Protein AF-A0A3E0GWJ5-F1 (afdb_monomer)

Sequence (146 aa):
MTAFVRPTEELFTRLKAEAGEVLPQTRQRPRVEFWPDWDHIASPAASTEAVVAALTLSAVDVPERAWALVVRTHCPRAHKALAALGLPIESVLYGQAPADVVATIATLVNAELGGFEVLTALDVPAMTAEVIAILGGVPRFDDRRS

pLDDT: mean 76.71, std 15.69, range [35.31, 97.19]

Nearest PDB structures (foldseek):
  6rrd-assembly1_R  TM=2.792E-01  e=9.662E+00  Saccharomyces cerevisiae

Foldseek 3Di:
DQAFDADDPVLCVVCVVLQADFDDQDPPPGDRQGDGPLVSLLDLNGDLSSVLCNLAVHSDHDPPVSVQSNCVNQQVVLNVLCVVVVHGVVCLVVVVDDLVNNVVSQVSSCVSSVRHNRRDRDPVVVVQVVVCVVVVHRDDDDPPPD

Mean predicted aligned error: 10.32 Å

Secondary structure (DSSP, 8-state):
-PPPBPPPHHHHHHHHHHHEEEPPPPSSS----EEE-HHHHTSTTS-HHHHHHHHHS-SSPPPHHHHHHHHHHH-HHHHHHHHHHT--HHHHHTT-S-HHHHHHHHHHHHHHTTTB--S----HHHHHHHHHHHHTS---------

Radius of gyration: 17.76 Å; Cα contacts (8 Å, |Δi|>4): 170; chains: 1; bounding box: 53×34×48 Å

Organism: NCBI:txid1045776

Structure (mmCIF, N/CA/C/O backbone):
data_AF-A0A3E0GWJ5-F1
#
_entry.id   AF-A0A3E0GWJ5-F1
#
loop_
_atom_site.group_PDB
_atom_site.id
_atom_site.type_symbol
_atom_site.label_atom_id
_atom_site.label_alt_id
_atom_site.label_comp_id
_atom_site.label_asym_id
_atom_site.label_entity_id
_atom_site.label_seq_id
_atom_site.pdbx_PDB_ins_code
_atom_site.Cartn_x
_atom_site.Cartn_y
_atom_site.Cartn_z
_atom_site.occupancy
_atom_site.B_iso_or_equiv
_atom_site.auth_seq_id
_atom_site.auth_comp_id
_atom_site.auth_asym_id
_atom_site.auth_atom_id
_atom_site.pdbx_PDB_model_num
ATOM 1 N N . MET A 1 1 ? -1.318 19.715 6.861 1.00 36.25 1 MET A N 1
ATOM 2 C CA . MET A 1 1 ? -2.135 19.289 5.711 1.00 36.25 1 MET A CA 1
ATOM 3 C C . MET A 1 1 ? -1.180 18.639 4.729 1.00 36.25 1 MET A C 1
ATOM 5 O O . MET A 1 1 ? -0.323 19.341 4.208 1.00 36.25 1 MET A O 1
ATOM 9 N N . THR A 1 2 ? -1.231 17.317 4.586 1.00 44.91 2 THR A N 1
ATOM 10 C CA . THR A 1 2 ? -0.387 16.585 3.630 1.00 44.91 2 THR A CA 1
ATOM 11 C C . THR A 1 2 ? -1.249 16.309 2.407 1.00 44.91 2 THR A C 1
ATOM 13 O O . THR A 1 2 ? -2.306 15.702 2.549 1.00 44.91 2 THR A O 1
ATOM 16 N N . ALA A 1 3 ? -0.858 16.827 1.244 1.00 60.09 3 ALA A N 1
ATOM 17 C CA . ALA A 1 3 ? -1.515 16.522 -0.021 1.00 60.09 3 ALA A CA 1
ATOM 18 C C . AL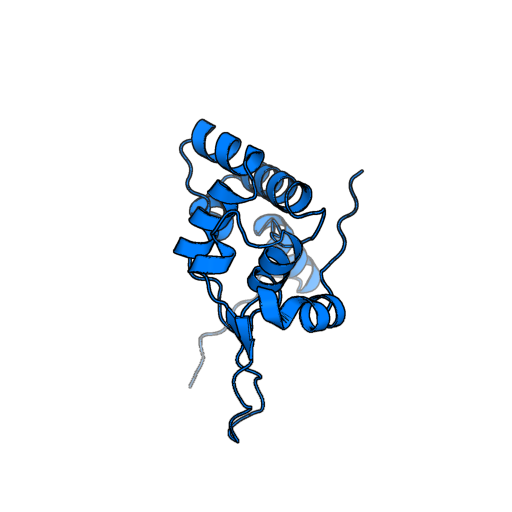A A 1 3 ? -0.767 15.357 -0.673 1.00 60.09 3 ALA A C 1
ATOM 20 O O . ALA A 1 3 ? 0.454 15.419 -0.807 1.00 60.09 3 ALA A O 1
ATOM 21 N N . PHE A 1 4 ? -1.496 14.307 -1.034 1.00 73.38 4 PHE A N 1
ATOM 22 C CA . PHE A 1 4 ? -0.955 13.153 -1.742 1.00 73.38 4 PHE A CA 1
ATOM 23 C C . PHE A 1 4 ? -1.234 13.293 -3.239 1.00 73.38 4 PHE A C 1
ATOM 25 O O . PHE A 1 4 ? -2.252 13.866 -3.632 1.00 73.38 4 PHE A O 1
ATOM 32 N N . VAL A 1 5 ? -0.328 12.791 -4.073 1.00 75.81 5 VAL A N 1
ATOM 33 C CA . VAL A 1 5 ? -0.480 12.806 -5.535 1.00 75.81 5 VAL A CA 1
ATOM 34 C C . VAL A 1 5 ? -0.732 11.379 -6.001 1.00 75.81 5 VAL A C 1
ATOM 36 O O . VAL A 1 5 ? -0.060 10.456 -5.554 1.00 75.81 5 VAL A O 1
ATOM 39 N N . ARG A 1 6 ? -1.706 11.159 -6.889 1.00 76.62 6 ARG A N 1
ATOM 40 C CA . ARG A 1 6 ? -1.916 9.826 -7.471 1.00 76.62 6 ARG A CA 1
ATOM 41 C C . ARG A 1 6 ? -0.818 9.495 -8.489 1.00 76.62 6 ARG A C 1
ATOM 43 O O . ARG A 1 6 ? -0.443 10.380 -9.261 1.00 76.62 6 ARG A O 1
ATOM 50 N N . PRO A 1 7 ? -0.326 8.245 -8.533 1.00 76.44 7 PRO A N 1
ATOM 51 C CA . PRO A 1 7 ? 0.590 7.799 -9.583 1.00 76.44 7 PRO A CA 1
ATOM 52 C C . PRO A 1 7 ? -0.023 7.958 -10.984 1.00 76.44 7 PRO A C 1
ATOM 54 O O . PRO A 1 7 ? -1.220 7.739 -11.167 1.00 76.44 7 PRO A O 1
ATOM 57 N N . THR A 1 8 ? 0.791 8.327 -11.980 1.00 77.69 8 THR A N 1
ATOM 58 C CA . THR A 1 8 ? 0.366 8.447 -13.388 1.00 77.69 8 THR A CA 1
ATOM 59 C C . THR A 1 8 ? 0.856 7.264 -14.229 1.00 77.69 8 THR A C 1
ATOM 61 O O . THR A 1 8 ? 1.890 6.665 -13.933 1.00 77.69 8 THR A O 1
ATOM 64 N N . GLU A 1 9 ? 0.168 6.960 -15.334 1.00 72.62 9 GLU A N 1
ATOM 65 C CA . GLU A 1 9 ? 0.620 5.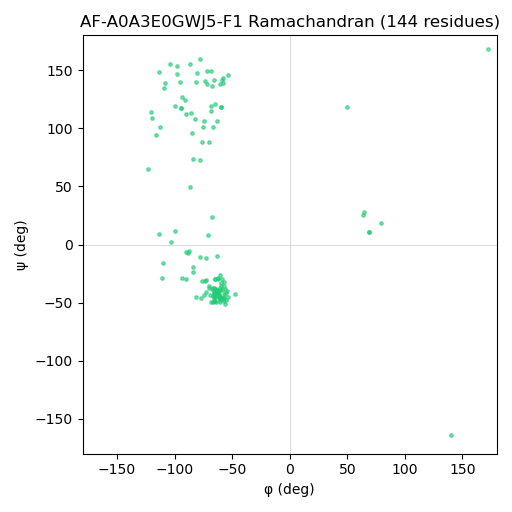943 -16.306 1.00 72.62 9 GLU A CA 1
ATOM 66 C C . GLU A 1 9 ? 2.008 6.263 -16.903 1.00 72.62 9 GLU A C 1
ATOM 68 O O . GLU A 1 9 ? 2.787 5.365 -17.236 1.00 72.62 9 GLU A O 1
ATOM 73 N N . GLU A 1 10 ? 2.355 7.549 -17.011 1.00 77.00 10 GLU A N 1
ATOM 74 C CA . GLU A 1 10 ? 3.673 7.994 -17.474 1.00 77.00 10 GLU A CA 1
ATOM 75 C C . GLU A 1 10 ? 4.783 7.609 -16.487 1.00 77.00 10 GLU A C 1
ATOM 77 O O . GLU A 1 10 ? 5.823 7.096 -16.907 1.00 77.00 10 GLU A O 1
ATOM 82 N N . LEU A 1 11 ? 4.557 7.802 -15.180 1.00 72.12 11 LEU A N 1
ATOM 83 C CA . LEU A 1 11 ? 5.503 7.404 -14.132 1.00 72.12 11 LEU A CA 1
ATOM 84 C C . LEU A 1 11 ? 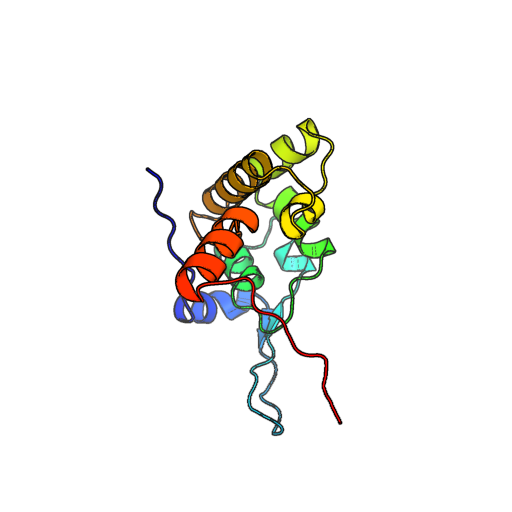5.809 5.906 -14.229 1.00 72.12 11 LEU A C 1
ATOM 86 O O . LEU A 1 11 ? 6.970 5.502 -14.240 1.00 72.12 11 LEU A O 1
ATOM 90 N N . PHE A 1 12 ? 4.768 5.097 -14.399 1.00 70.88 12 PHE A N 1
ATOM 91 C CA . PHE A 1 12 ? 4.902 3.660 -14.598 1.00 70.88 12 PHE A CA 1
ATOM 92 C C . PHE A 1 12 ? 5.691 3.308 -15.861 1.00 70.88 12 PHE A C 1
ATOM 94 O O . PHE A 1 12 ? 6.602 2.485 -15.814 1.00 70.88 12 PHE A O 1
ATOM 101 N N . THR A 1 13 ? 5.396 3.955 -16.991 1.00 72.94 13 THR A N 1
ATOM 102 C CA . THR A 1 13 ? 6.086 3.687 -18.265 1.00 72.94 13 THR A CA 1
ATOM 103 C C . THR A 1 13 ? 7.599 3.880 -18.141 1.00 72.94 13 THR A C 1
ATOM 105 O O . THR A 1 13 ? 8.370 3.119 -18.726 1.00 72.94 13 THR A O 1
ATOM 108 N N . ARG A 1 14 ? 8.031 4.860 -17.339 1.00 79.00 14 ARG A N 1
ATOM 109 C CA . ARG A 1 14 ? 9.451 5.133 -17.076 1.00 79.00 14 ARG A CA 1
ATOM 110 C C . ARG A 1 14 ? 10.105 4.082 -16.178 1.00 79.00 14 ARG A C 1
ATOM 112 O O . ARG A 1 14 ? 11.292 3.825 -16.340 1.00 79.00 14 ARG A O 1
ATOM 119 N N . LEU A 1 15 ? 9.340 3.472 -15.275 1.00 75.00 15 LEU A N 1
ATOM 120 C CA . LEU A 1 15 ? 9.824 2.543 -14.246 1.00 75.00 15 LEU A CA 1
ATOM 121 C C . LEU A 1 15 ? 9.545 1.076 -14.563 1.00 75.00 15 LEU A C 1
ATOM 123 O O . LEU A 1 15 ? 9.887 0.196 -13.780 1.00 75.00 15 LEU A O 1
ATOM 127 N N . LYS A 1 16 ? 8.949 0.793 -15.722 1.00 71.31 16 LYS A N 1
ATOM 128 C CA . LYS A 1 16 ? 8.566 -0.554 -16.145 1.00 71.31 16 LYS A CA 1
ATOM 129 C C . LYS A 1 16 ? 9.691 -1.578 -15.960 1.00 71.31 16 LYS A C 1
ATOM 131 O O . LYS A 1 16 ? 9.421 -2.661 -15.470 1.00 71.31 16 LYS A O 1
ATOM 136 N N . ALA A 1 17 ? 10.933 -1.235 -16.307 1.00 70.12 17 ALA A N 1
ATOM 137 C CA . ALA A 1 17 ? 12.072 -2.151 -16.184 1.00 70.12 17 ALA A CA 1
ATOM 138 C C . ALA A 1 17 ? 12.362 -2.588 -14.735 1.00 70.12 17 ALA A C 1
ATOM 140 O O . ALA A 1 17 ? 12.872 -3.682 -14.526 1.00 70.12 17 ALA A O 1
ATOM 141 N N . GLU A 1 18 ? 12.029 -1.746 -13.758 1.00 70.69 18 GLU A N 1
ATOM 142 C CA . GLU A 1 18 ? 12.157 -2.035 -12.325 1.00 70.69 18 GLU A CA 1
ATOM 143 C C . GLU A 1 18 ? 10.884 -2.686 -11.770 1.00 70.69 18 GLU A C 1
ATOM 145 O O . GLU A 1 18 ? 10.940 -3.475 -10.835 1.00 70.69 18 GLU A O 1
ATOM 150 N N . ALA A 1 19 ? 9.723 -2.372 -12.352 1.00 63.66 19 ALA A N 1
ATOM 151 C CA . ALA A 1 19 ? 8.432 -2.839 -11.866 1.00 63.66 19 ALA A CA 1
ATOM 152 C C . ALA A 1 19 ? 8.045 -4.249 -12.366 1.00 63.66 19 ALA A C 1
ATOM 154 O O . ALA A 1 19 ? 7.243 -4.918 -11.716 1.00 63.66 19 ALA A O 1
ATOM 155 N N . GLY A 1 20 ? 8.591 -4.712 -13.499 1.00 67.50 20 GLY A N 1
ATOM 156 C CA . GLY A 1 20 ? 8.365 -6.061 -14.039 1.00 67.50 20 GLY A CA 1
ATOM 157 C C . GLY A 1 20 ? 8.197 -6.120 -15.563 1.00 67.50 20 GLY A C 1
ATOM 158 O O . GLY A 1 20 ? 8.518 -5.187 -16.300 1.00 67.50 20 GLY A O 1
ATOM 159 N N . GLU A 1 21 ? 7.671 -7.237 -16.068 1.00 64.06 21 GLU A N 1
ATOM 160 C CA . GLU A 1 21 ? 7.451 -7.434 -17.505 1.00 64.06 21 GLU A CA 1
ATOM 161 C C . GLU A 1 21 ? 6.007 -7.081 -17.907 1.00 64.06 21 GLU A C 1
ATOM 163 O O . GLU A 1 21 ? 5.038 -7.385 -17.209 1.00 64.06 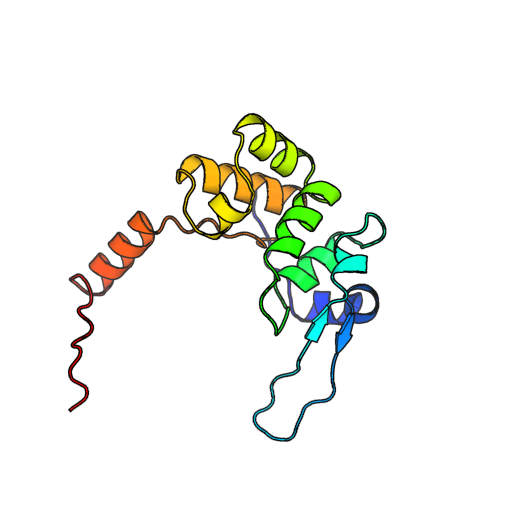21 GLU A O 1
ATOM 168 N N . VAL A 1 22 ? 5.846 -6.427 -19.062 1.00 58.66 22 VAL A N 1
ATOM 169 C CA . VAL A 1 22 ? 4.523 -6.223 -19.675 1.00 58.66 22 VAL A CA 1
ATOM 170 C C . VAL A 1 22 ? 4.302 -7.340 -20.676 1.00 58.66 22 VAL A C 1
ATOM 172 O O . VAL A 1 22 ? 5.032 -7.416 -21.666 1.00 58.66 22 VAL A O 1
ATOM 175 N N . LEU A 1 23 ? 3.285 -8.167 -20.441 1.00 52.19 23 LEU A N 1
ATOM 176 C CA . LEU A 1 23 ? 2.961 -9.261 -21.342 1.00 52.19 23 LEU A CA 1
ATOM 177 C C . LEU A 1 23 ? 2.345 -8.740 -22.653 1.00 52.19 23 LEU A C 1
ATOM 179 O O . LEU A 1 23 ? 1.668 -7.703 -22.671 1.00 52.19 23 LEU A O 1
ATOM 183 N N . PRO A 1 24 ? 2.567 -9.442 -23.778 1.00 47.94 24 PRO A N 1
ATOM 184 C CA . PRO A 1 24 ? 1.973 -9.077 -25.056 1.00 47.94 24 PRO A CA 1
ATOM 185 C C . PRO A 1 24 ? 0.440 -9.115 -2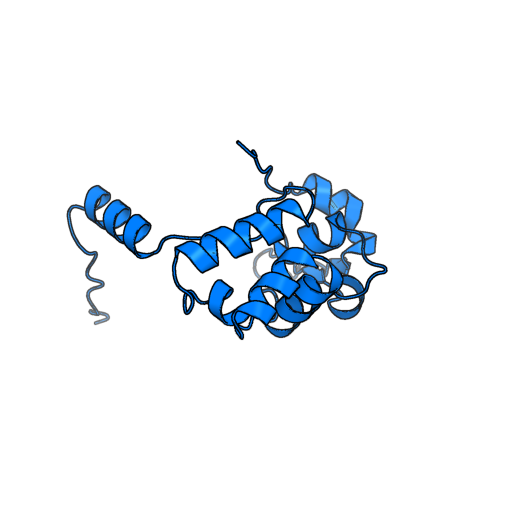4.993 1.00 47.94 24 PRO A C 1
ATOM 187 O O . PRO A 1 24 ? -0.156 -10.041 -24.448 1.00 47.94 24 PRO A O 1
ATOM 190 N N . GLN A 1 25 ? -0.205 -8.116 -25.604 1.00 48.66 25 GLN A N 1
ATOM 191 C CA . GLN A 1 25 ? -1.665 -8.036 -25.697 1.00 48.66 25 GLN A CA 1
ATOM 192 C C . GLN A 1 25 ? -2.222 -9.264 -26.436 1.00 48.66 25 GLN A C 1
ATOM 194 O O . GLN A 1 25 ? -1.929 -9.480 -27.616 1.00 48.66 25 GLN A O 1
ATOM 199 N N . THR A 1 26 ? -3.049 -10.070 -25.771 1.00 47.62 26 THR A N 1
ATOM 200 C CA . THR A 1 26 ? -3.748 -11.188 -26.416 1.00 47.62 26 THR A CA 1
ATOM 201 C C . THR A 1 26 ? -4.986 -10.680 -27.171 1.00 47.62 26 THR A C 1
ATOM 203 O O . THR A 1 26 ? -5.620 -9.691 -26.807 1.00 47.62 26 THR A O 1
ATOM 206 N N . ARG A 1 27 ? -5.344 -11.337 -28.287 1.00 46.34 27 ARG A N 1
ATOM 207 C CA . ARG A 1 27 ? -6.425 -10.908 -29.209 1.00 46.34 27 ARG A CA 1
ATOM 208 C C . ARG A 1 27 ? -7.858 -11.065 -28.655 1.00 46.34 27 ARG A C 1
ATOM 210 O O . ARG A 1 27 ? -8.815 -10.870 -29.401 1.00 46.34 27 ARG A O 1
ATOM 217 N N . GLN A 1 28 ? -8.041 -11.394 -27.376 1.00 44.97 28 GLN A N 1
ATOM 218 C CA . GLN A 1 28 ? -9.348 -11.460 -26.714 1.00 44.97 28 GLN A CA 1
ATOM 219 C C . GLN A 1 28 ? -9.444 -10.359 -25.657 1.00 44.97 28 GLN A C 1
ATOM 221 O O . GLN A 1 28 ? -8.915 -10.526 -24.573 1.00 44.97 28 GLN A O 1
ATOM 226 N N . ARG A 1 29 ? -10.143 -9.260 -25.991 1.00 35.31 29 ARG A N 1
ATOM 227 C CA . ARG A 1 29 ? -10.239 -7.991 -25.230 1.00 35.31 29 ARG A CA 1
ATOM 228 C C . ARG A 1 29 ? -8.866 -7.428 -24.799 1.00 35.31 29 ARG A C 1
ATOM 230 O O . ARG A 1 29 ? -8.181 -8.032 -23.990 1.00 35.31 29 ARG A O 1
ATOM 237 N N . PRO A 1 30 ? -8.477 -6.224 -25.251 1.00 36.75 30 PRO A N 1
ATOM 238 C CA . PRO A 1 30 ? -7.179 -5.659 -24.910 1.00 36.75 30 PRO A CA 1
ATOM 239 C C . PRO A 1 30 ? -7.128 -5.356 -23.408 1.00 36.75 30 PRO A C 1
ATOM 241 O O . PRO A 1 30 ? -7.678 -4.361 -22.941 1.00 36.75 30 PRO A O 1
ATOM 244 N N . ARG A 1 31 ? -6.483 -6.230 -22.643 1.00 42.81 31 ARG A N 1
ATOM 245 C CA . ARG A 1 31 ? -5.954 -5.917 -21.322 1.00 42.81 31 ARG A CA 1
ATOM 246 C C . ARG A 1 31 ? -4.462 -6.165 -21.418 1.00 42.81 31 ARG A C 1
ATOM 248 O O . ARG A 1 31 ? -4.025 -7.270 -21.711 1.00 42.81 31 ARG A O 1
ATOM 255 N N . VAL A 1 32 ? -3.689 -5.097 -21.293 1.00 42.44 32 VAL A N 1
ATOM 256 C CA . VAL A 1 32 ? -2.252 -5.202 -21.071 1.00 42.44 32 VAL A CA 1
ATOM 257 C C . VAL A 1 32 ? -2.104 -5.891 -19.716 1.00 42.44 32 VAL A C 1
ATOM 259 O O . VAL A 1 32 ? -2.442 -5.297 -18.699 1.00 42.44 32 VAL A O 1
ATOM 262 N N . GLU A 1 33 ? -1.707 -7.161 -19.700 1.00 52.00 33 GLU A N 1
ATOM 263 C CA . GLU A 1 33 ? -1.468 -7.894 -18.459 1.00 52.00 33 GLU A CA 1
ATOM 264 C C . GLU A 1 33 ? -0.065 -7.537 -17.955 1.00 52.00 33 GLU A C 1
ATOM 266 O O . GLU A 1 33 ? 0.949 -7.903 -18.551 1.00 52.00 33 GLU A O 1
ATOM 271 N N . PHE A 1 34 ? -0.004 -6.755 -16.882 1.00 59.16 34 PHE A N 1
ATOM 272 C CA . PHE A 1 34 ? 1.227 -6.456 -16.160 1.00 59.16 34 PHE A CA 1
ATOM 273 C C . PHE A 1 34 ? 1.414 -7.478 -15.042 1.00 59.16 34 PHE A C 1
ATOM 275 O O . PHE A 1 34 ? 0.520 -7.645 -14.213 1.00 59.16 34 PHE A O 1
ATOM 282 N N . TRP A 1 35 ? 2.565 -8.152 -15.038 1.00 65.88 35 TRP A N 1
ATOM 283 C CA . TRP A 1 35 ? 2.929 -9.146 -14.032 1.00 65.88 35 TRP A CA 1
ATOM 284 C C . TRP A 1 35 ? 4.154 -8.631 -13.268 1.00 65.88 35 TRP A C 1
ATOM 286 O O . TRP A 1 35 ? 5.281 -8.796 -13.741 1.00 65.88 35 TRP A O 1
ATOM 296 N N . PRO A 1 36 ? 3.952 -7.955 -12.124 1.00 74.69 36 PRO A N 1
ATOM 297 C CA . PRO A 1 36 ? 5.063 -7.476 -11.315 1.00 74.69 36 PRO A CA 1
ATOM 298 C C . PRO A 1 36 ? 5.854 -8.647 -10.732 1.00 74.69 36 PRO A C 1
ATOM 300 O O . PRO A 1 36 ? 5.283 -9.648 -10.287 1.00 74.69 36 PRO A O 1
ATOM 303 N N . ASP A 1 37 ? 7.176 -8.493 -10.684 1.00 84.31 37 ASP A N 1
ATOM 304 C CA . ASP A 1 37 ? 8.044 -9.382 -9.914 1.00 84.31 37 ASP A CA 1
ATOM 305 C C . ASP A 1 37 ? 7.913 -9.021 -8.429 1.00 84.31 37 ASP A C 1
ATOM 307 O O . ASP A 1 37 ? 8.637 -8.179 -7.896 1.00 84.31 37 ASP A O 1
ATOM 311 N N . TRP A 1 38 ? 6.935 -9.632 -7.759 1.00 83.75 38 TRP A N 1
ATOM 312 C CA . TRP A 1 38 ? 6.645 -9.342 -6.356 1.00 83.75 38 TRP A CA 1
ATOM 313 C C . TRP A 1 38 ? 7.816 -9.627 -5.414 1.00 83.75 38 TRP A C 1
ATOM 315 O O . TRP A 1 38 ? 7.897 -8.976 -4.374 1.00 83.75 38 TRP A O 1
ATOM 325 N N . ASP A 1 39 ? 8.717 -10.548 -5.761 1.00 86.44 39 ASP A N 1
ATOM 326 C CA . ASP A 1 39 ? 9.892 -10.844 -4.939 1.00 86.44 39 ASP A CA 1
ATOM 327 C C . ASP A 1 39 ? 10.910 -9.701 -5.036 1.00 86.44 39 ASP A C 1
ATOM 329 O O . ASP A 1 39 ? 11.446 -9.261 -4.014 1.00 86.44 39 ASP A O 1
ATOM 333 N N . HIS A 1 40 ? 11.114 -9.149 -6.238 1.00 87.75 40 HIS A N 1
ATOM 334 C CA . HIS A 1 40 ? 11.902 -7.931 -6.413 1.00 87.75 40 HIS A CA 1
ATOM 335 C C . HIS A 1 40 ? 11.247 -6.725 -5.724 1.00 87.75 40 HIS A C 1
ATOM 337 O O . HIS A 1 40 ? 11.908 -6.055 -4.928 1.00 87.75 40 HIS A O 1
ATOM 343 N N . ILE A 1 41 ? 9.950 -6.486 -5.956 1.00 89.88 41 ILE A N 1
ATOM 344 C CA . ILE A 1 41 ? 9.185 -5.365 -5.376 1.00 89.88 41 ILE A CA 1
ATOM 345 C C . ILE A 1 41 ? 9.199 -5.398 -3.840 1.00 89.88 41 ILE A C 1
ATOM 347 O O . ILE A 1 41 ? 9.329 -4.364 -3.188 1.00 89.88 41 ILE A O 1
ATOM 351 N N . ALA A 1 42 ? 9.109 -6.583 -3.238 1.00 88.69 42 ALA A N 1
ATOM 352 C CA . ALA A 1 42 ? 9.183 -6.772 -1.791 1.00 88.69 42 ALA A CA 1
ATOM 353 C C . ALA A 1 42 ? 10.594 -6.583 -1.203 1.00 88.69 42 ALA A C 1
ATOM 355 O O . ALA A 1 42 ? 10.744 -6.545 0.024 1.00 88.69 42 ALA A O 1
ATOM 356 N N . SER A 1 43 ? 11.628 -6.511 -2.043 1.00 89.81 43 SER A N 1
ATOM 357 C CA . SER A 1 43 ? 13.018 -6.417 -1.608 1.00 89.81 43 SER A CA 1
ATOM 358 C C . SER A 1 43 ? 13.448 -4.965 -1.350 1.00 89.81 43 SER A C 1
ATOM 360 O O . SER A 1 43 ? 12.919 -4.044 -1.972 1.00 89.81 43 SER A O 1
ATOM 362 N N . PRO A 1 44 ? 14.470 -4.732 -0.504 1.00 89.31 44 PRO A N 1
ATOM 363 C CA . PRO A 1 44 ? 15.047 -3.398 -0.313 1.00 89.31 44 PRO A CA 1
ATOM 364 C C . PRO A 1 44 ? 15.711 -2.804 -1.567 1.00 89.31 44 PRO A C 1
ATOM 366 O O . PRO A 1 44 ? 16.133 -1.653 -1.534 1.00 89.31 44 PRO A O 1
ATOM 369 N N . ALA A 1 45 ? 15.886 -3.596 -2.633 1.00 88.88 45 ALA A N 1
ATOM 370 C CA . ALA A 1 45 ? 16.514 -3.152 -3.874 1.00 88.88 45 ALA A CA 1
ATOM 371 C C . ALA A 1 45 ? 15.531 -2.449 -4.824 1.00 88.88 45 ALA A C 1
ATOM 373 O O . ALA A 1 45 ? 15.982 -1.740 -5.721 1.00 88.88 45 ALA A O 1
ATOM 374 N N . ALA A 1 46 ? 14.221 -2.646 -4.646 1.00 89.25 46 ALA A N 1
ATOM 375 C CA . ALA A 1 46 ? 13.213 -1.955 -5.439 1.00 89.25 46 ALA A CA 1
ATOM 376 C C . ALA A 1 46 ? 13.136 -0.476 -5.043 1.00 89.25 46 ALA A C 1
ATOM 378 O O . ALA A 1 46 ? 13.156 -0.136 -3.857 1.00 89.25 46 ALA A O 1
ATOM 379 N N . SER A 1 47 ? 13.017 0.402 -6.038 1.00 88.88 47 SER A N 1
ATOM 380 C CA . SER A 1 47 ? 12.749 1.820 -5.806 1.00 88.88 47 SER A CA 1
ATOM 381 C C . SER A 1 47 ? 11.334 2.020 -5.253 1.00 88.88 47 SER A C 1
ATOM 383 O O . SER A 1 47 ? 10.408 1.268 -5.572 1.00 88.88 47 SER A O 1
ATOM 385 N N . THR A 1 48 ? 11.143 3.061 -4.438 1.00 88.31 48 THR A N 1
ATOM 386 C CA . THR A 1 48 ? 9.824 3.424 -3.894 1.00 88.31 48 THR A CA 1
ATOM 387 C C . THR A 1 48 ? 8.803 3.615 -5.012 1.00 88.31 48 THR A C 1
ATOM 389 O O . THR A 1 48 ? 7.657 3.185 -4.905 1.00 88.31 48 THR A O 1
ATOM 392 N N . GLU A 1 49 ? 9.217 4.233 -6.111 1.00 85.44 49 GLU A N 1
ATOM 393 C CA . GLU A 1 49 ? 8.358 4.497 -7.248 1.00 85.44 49 GLU A CA 1
ATOM 394 C C . GLU A 1 49 ? 7.983 3.213 -8.005 1.00 85.44 49 GLU A C 1
ATOM 396 O O . GLU A 1 49 ? 6.835 3.095 -8.435 1.00 85.44 49 GLU A O 1
ATOM 401 N N . ALA A 1 50 ? 8.880 2.222 -8.117 1.00 85.19 50 ALA A N 1
ATOM 402 C CA . ALA A 1 50 ? 8.546 0.909 -8.677 1.00 85.19 50 ALA A CA 1
ATOM 403 C C . ALA A 1 50 ? 7.541 0.148 -7.795 1.00 85.19 50 ALA A C 1
ATOM 405 O O . ALA A 1 50 ? 6.594 -0.451 -8.308 1.00 85.19 50 ALA A O 1
ATOM 406 N N . VAL A 1 51 ? 7.689 0.227 -6.468 1.00 89.31 51 VAL A N 1
ATOM 407 C CA . VAL A 1 51 ? 6.735 -0.351 -5.504 1.00 89.31 51 VAL A CA 1
ATOM 408 C C . VAL A 1 51 ? 5.351 0.277 -5.670 1.00 89.31 51 VAL A C 1
ATOM 410 O O . VAL A 1 51 ? 4.354 -0.427 -5.815 1.00 89.31 51 VAL A O 1
ATOM 413 N N . VAL A 1 52 ? 5.284 1.608 -5.706 1.00 87.38 52 VAL A N 1
ATOM 414 C CA . VAL A 1 52 ? 4.043 2.369 -5.907 1.00 87.38 52 VAL A CA 1
ATOM 415 C C . VAL A 1 52 ? 3.380 2.009 -7.235 1.00 87.38 52 VAL A C 1
ATOM 417 O O . VAL A 1 52 ? 2.172 1.760 -7.282 1.00 87.38 52 VAL A O 1
ATOM 420 N N . ALA A 1 53 ? 4.172 1.950 -8.305 1.00 83.12 53 ALA A N 1
ATOM 421 C CA . ALA A 1 53 ? 3.736 1.564 -9.638 1.00 83.12 53 ALA A CA 1
ATOM 422 C C . ALA A 1 53 ? 3.117 0.155 -9.642 1.00 83.12 53 ALA A C 1
ATOM 424 O O . ALA A 1 53 ? 2.016 -0.026 -10.163 1.00 83.12 53 ALA A O 1
ATOM 425 N N . ALA A 1 54 ? 3.767 -0.818 -8.997 1.00 85.31 54 ALA A N 1
ATOM 426 C CA . ALA A 1 54 ? 3.259 -2.182 -8.885 1.00 85.31 54 ALA A CA 1
ATOM 427 C C . ALA A 1 54 ? 1.968 -2.282 -8.052 1.00 85.31 54 ALA A C 1
ATOM 429 O O . ALA A 1 54 ? 1.075 -3.046 -8.404 1.00 85.31 54 ALA A O 1
ATOM 430 N N . LEU A 1 55 ? 1.833 -1.502 -6.975 1.00 85.00 55 LEU A N 1
ATOM 431 C CA . LEU A 1 55 ? 0.646 -1.543 -6.111 1.00 85.00 55 LEU A CA 1
ATOM 432 C C . LEU A 1 55 ? -0.602 -0.899 -6.732 1.00 85.00 55 LEU A C 1
ATOM 434 O O . LEU A 1 55 ? -1.714 -1.312 -6.419 1.00 85.00 55 LEU A O 1
ATOM 438 N N . THR A 1 56 ? -0.434 0.125 -7.571 1.00 79.31 56 THR A N 1
ATOM 439 C CA . THR A 1 56 ? -1.554 0.975 -8.028 1.00 79.31 56 THR A CA 1
ATOM 440 C C . THR A 1 56 ? -1.918 0.820 -9.494 1.00 79.31 56 THR A C 1
ATOM 442 O O . THR A 1 56 ? -3.070 1.044 -9.858 1.00 79.31 56 THR A O 1
ATOM 445 N N . LEU A 1 57 ? -0.954 0.458 -10.340 1.00 74.88 57 LEU A N 1
ATOM 446 C CA . LEU A 1 57 ? -1.126 0.399 -11.794 1.00 74.88 57 LEU A CA 1
ATOM 447 C C . LEU A 1 57 ? -1.033 -1.034 -12.324 1.00 74.88 57 LEU A C 1
ATOM 449 O O . LEU A 1 57 ? -1.009 -1.254 -13.535 1.00 74.88 57 LEU A O 1
ATOM 453 N N . SER A 1 58 ? -1.000 -2.018 -11.422 1.00 71.38 58 SER A N 1
ATOM 454 C CA . SER A 1 58 ? -1.023 -3.418 -11.808 1.00 71.38 58 SER A CA 1
ATOM 455 C C . SER A 1 58 ? -2.362 -3.814 -12.424 1.00 71.38 58 SER A C 1
ATOM 457 O O . SER A 1 58 ? -3.431 -3.475 -11.924 1.00 71.38 58 SER A O 1
ATOM 459 N N . ALA A 1 59 ? -2.295 -4.571 -13.521 1.00 64.00 59 ALA A N 1
ATOM 460 C CA . ALA A 1 59 ? -3.470 -5.150 -14.169 1.00 64.00 59 ALA A CA 1
ATOM 461 C C . ALA A 1 59 ? -3.994 -6.402 -13.443 1.00 64.00 59 ALA A C 1
ATOM 463 O O . ALA A 1 59 ? -5.071 -6.900 -13.779 1.00 64.00 59 ALA A O 1
ATOM 464 N N . VAL A 1 60 ? -3.219 -6.917 -12.484 1.00 66.44 60 VAL A N 1
ATOM 465 C CA . VAL A 1 60 ? -3.582 -8.018 -11.590 1.00 66.44 60 VAL A CA 1
ATOM 466 C C . VAL A 1 60 ? -3.701 -7.514 -10.158 1.00 66.44 60 VAL A C 1
ATOM 468 O O . VAL A 1 60 ? -2.976 -6.599 -9.755 1.00 66.44 60 VAL A O 1
ATOM 471 N N . ASP A 1 61 ? -4.585 -8.134 -9.383 1.00 71.75 61 ASP A N 1
ATOM 472 C CA . ASP A 1 61 ? -4.713 -7.829 -7.962 1.00 71.75 61 ASP A CA 1
ATOM 473 C C . ASP A 1 61 ? -3.380 -8.066 -7.241 1.00 71.75 61 ASP A C 1
ATOM 475 O O . ASP A 1 61 ? -2.670 -9.045 -7.496 1.00 71.75 61 ASP A O 1
ATOM 479 N N . VAL A 1 62 ? -3.044 -7.163 -6.321 1.00 79.00 62 VAL A N 1
ATOM 480 C CA . VAL A 1 62 ? -1.870 -7.311 -5.460 1.00 79.00 62 VAL A CA 1
ATOM 481 C C . VAL A 1 62 ? -2.087 -8.528 -4.554 1.00 79.00 62 VAL A C 1
ATOM 483 O O . VAL A 1 62 ? -3.048 -8.532 -3.780 1.00 79.00 62 VAL A O 1
ATOM 486 N N . PRO A 1 63 ? -1.218 -9.556 -4.593 1.00 78.25 63 PRO A N 1
ATOM 487 C CA . PRO A 1 63 ? -1.341 -10.703 -3.705 1.00 78.25 63 PRO A CA 1
ATOM 488 C C . PRO A 1 63 ? -1.278 -10.263 -2.242 1.00 78.25 63 PRO A C 1
ATOM 490 O O . PRO A 1 63 ? -0.439 -9.439 -1.887 1.00 78.25 63 PRO A O 1
ATOM 493 N N . GLU A 1 64 ? -2.082 -10.873 -1.369 1.00 76.94 64 GLU A N 1
ATOM 494 C CA . GLU A 1 64 ? -2.138 -10.507 0.061 1.00 76.94 64 GLU A CA 1
ATOM 495 C C . GLU A 1 64 ? -0.742 -10.529 0.701 1.00 76.94 64 GLU A C 1
ATOM 497 O O . GLU A 1 64 ? -0.298 -9.569 1.330 1.00 76.94 64 GLU A O 1
ATOM 502 N N . ARG A 1 65 ? 0.024 -11.587 0.400 1.00 81.50 65 ARG A N 1
ATOM 503 C CA . ARG A 1 65 ? 1.409 -11.746 0.861 1.00 81.50 65 ARG A CA 1
ATOM 504 C C . ARG A 1 65 ? 2.323 -10.590 0.448 1.00 81.50 65 ARG A C 1
ATOM 506 O O . ARG A 1 65 ? 3.262 -10.287 1.174 1.00 81.50 65 ARG A O 1
ATOM 513 N N . ALA A 1 66 ? 2.086 -9.962 -0.705 1.00 86.31 66 ALA A N 1
ATOM 514 C CA . ALA A 1 66 ? 2.930 -8.881 -1.199 1.00 86.31 66 ALA A CA 1
ATOM 515 C C . ALA A 1 66 ? 2.762 -7.619 -0.346 1.00 86.31 66 ALA A C 1
ATOM 517 O O . ALA A 1 66 ? 3.757 -6.972 -0.032 1.00 86.31 66 ALA A O 1
ATOM 518 N N . TRP A 1 67 ? 1.546 -7.322 0.123 1.00 88.88 67 TRP A N 1
ATOM 519 C CA . TRP A 1 67 ? 1.297 -6.187 1.014 1.00 88.88 67 TRP A CA 1
ATOM 520 C C . TRP A 1 67 ? 2.062 -6.296 2.329 1.00 88.88 67 TRP A C 1
ATOM 522 O O . TRP A 1 67 ? 2.731 -5.345 2.734 1.00 88.88 67 TRP A O 1
ATOM 532 N N . ALA A 1 68 ? 2.013 -7.459 2.979 1.00 91.12 68 ALA A N 1
ATOM 533 C CA . ALA A 1 68 ? 2.735 -7.679 4.229 1.00 91.12 68 ALA A CA 1
ATOM 534 C C . ALA A 1 68 ? 4.251 -7.503 4.056 1.00 91.12 68 ALA A C 1
ATOM 536 O O . ALA A 1 68 ? 4.922 -6.931 4.921 1.00 91.12 68 ALA A O 1
ATOM 537 N N . LEU A 1 69 ? 4.795 -7.972 2.930 1.00 92.69 69 LEU A N 1
ATOM 538 C CA . LEU A 1 69 ? 6.207 -7.815 2.597 1.00 92.69 69 LEU A CA 1
ATOM 539 C C . LEU A 1 69 ? 6.564 -6.353 2.305 1.00 92.69 69 LEU A C 1
ATOM 541 O O . LEU A 1 69 ? 7.505 -5.834 2.897 1.00 92.69 69 LEU A O 1
ATOM 545 N N . VAL A 1 70 ? 5.790 -5.677 1.456 1.00 93.25 70 VAL A N 1
ATOM 546 C CA . VAL A 1 70 ? 6.023 -4.278 1.082 1.00 93.25 70 VAL A CA 1
ATOM 547 C C . VAL A 1 70 ? 5.944 -3.362 2.295 1.00 93.25 70 VAL A C 1
ATOM 549 O O . VAL A 1 70 ? 6.835 -2.543 2.491 1.00 93.25 70 VAL A O 1
ATOM 552 N N . VAL A 1 71 ? 4.936 -3.521 3.156 1.00 94.25 71 VAL A N 1
ATOM 553 C CA . VAL A 1 71 ? 4.814 -2.698 4.366 1.00 94.25 71 VAL A CA 1
ATOM 554 C C . VAL A 1 71 ? 5.994 -2.928 5.302 1.00 94.25 71 VAL A C 1
ATOM 556 O O . VAL A 1 71 ? 6.549 -1.970 5.834 1.00 94.25 71 VAL A O 1
ATOM 559 N N . ARG A 1 72 ? 6.428 -4.179 5.475 1.00 94.25 72 ARG A N 1
ATOM 560 C CA . ARG A 1 72 ? 7.584 -4.491 6.320 1.00 94.25 72 ARG A CA 1
ATOM 561 C C . ARG A 1 72 ? 8.888 -3.905 5.773 1.00 94.25 72 ARG A C 1
ATOM 563 O O . ARG A 1 72 ? 9.703 -3.438 6.564 1.00 94.25 72 ARG A O 1
ATOM 570 N N . THR A 1 73 ? 9.091 -3.957 4.460 1.00 95.19 73 THR A N 1
ATOM 571 C CA . THR A 1 73 ? 10.339 -3.523 3.818 1.00 95.19 73 THR A CA 1
ATOM 572 C C . THR A 1 73 ? 10.391 -2.008 3.614 1.00 95.19 73 THR A C 1
ATOM 574 O O . THR A 1 73 ? 11.404 -1.386 3.920 1.00 95.19 73 THR A O 1
ATOM 577 N N . HIS A 1 74 ? 9.301 -1.412 3.128 1.00 94.75 74 HIS A N 1
ATOM 578 C CA . HIS A 1 74 ? 9.274 -0.043 2.598 1.00 94.75 74 HIS A CA 1
ATOM 579 C C . HIS A 1 74 ? 8.503 0.951 3.476 1.00 94.75 74 HIS A C 1
ATOM 581 O O . HIS A 1 74 ? 8.668 2.155 3.313 1.00 94.75 74 HIS A O 1
ATOM 587 N N . CYS A 1 75 ? 7.684 0.479 4.425 1.00 96.00 75 CYS A N 1
ATOM 588 C CA . CYS A 1 75 ? 6.868 1.331 5.304 1.00 96.00 75 CYS A CA 1
ATOM 589 C C . CYS A 1 75 ? 7.164 1.058 6.797 1.00 96.00 75 CYS A C 1
ATOM 591 O O . CYS A 1 75 ? 6.305 0.544 7.526 1.00 96.00 75 CYS A O 1
ATOM 593 N N . PRO A 1 76 ? 8.385 1.345 7.293 1.00 95.56 76 PRO A N 1
ATOM 594 C CA . PRO A 1 76 ? 8.813 0.941 8.634 1.00 95.56 76 PRO A CA 1
ATOM 595 C C . PRO A 1 76 ? 7.944 1.510 9.766 1.00 95.56 76 PRO A C 1
ATOM 597 O O . PRO A 1 76 ? 7.749 0.843 10.788 1.00 95.56 76 PRO A O 1
ATOM 600 N N . ARG A 1 77 ? 7.395 2.722 9.623 1.00 96.56 77 ARG A N 1
ATOM 601 C CA . ARG A 1 77 ? 6.506 3.326 10.625 1.00 96.56 77 ARG A CA 1
ATOM 602 C C . ARG A 1 77 ? 5.134 2.673 10.601 1.00 96.56 77 ARG A C 1
ATOM 604 O O . ARG A 1 77 ? 4.617 2.376 11.678 1.00 96.56 77 ARG A O 1
ATOM 611 N N . ALA A 1 78 ? 4.567 2.424 9.421 1.00 95.56 78 ALA A N 1
ATOM 612 C CA . ALA A 1 78 ? 3.316 1.680 9.301 1.00 95.56 78 ALA A CA 1
ATOM 613 C C . ALA A 1 78 ? 3.458 0.261 9.876 1.00 95.56 78 ALA A C 1
ATOM 615 O O . ALA A 1 78 ? 2.638 -0.160 10.691 1.00 95.56 78 ALA A O 1
ATOM 616 N N . HIS A 1 79 ? 4.548 -0.439 9.545 1.00 96.38 79 HIS A N 1
ATOM 617 C CA . HIS A 1 79 ? 4.841 -1.769 10.076 1.00 96.38 79 HIS A CA 1
ATOM 618 C C . HIS A 1 79 ? 4.955 -1.767 11.604 1.00 96.38 79 HIS A C 1
ATOM 620 O O . HIS A 1 79 ? 4.352 -2.603 12.276 1.00 96.38 79 HIS A O 1
ATOM 626 N N . LYS A 1 80 ? 5.676 -0.794 12.176 1.00 97.19 80 LYS A N 1
ATOM 627 C CA . LYS A 1 80 ? 5.799 -0.650 13.631 1.00 97.19 80 LYS A CA 1
ATOM 628 C C . LYS A 1 80 ? 4.454 -0.352 14.301 1.00 97.19 80 LYS A C 1
ATOM 630 O O . LYS A 1 80 ? 4.198 -0.876 15.382 1.00 97.19 80 LYS A O 1
ATOM 635 N N . ALA A 1 81 ? 3.610 0.476 13.685 1.00 96.50 81 ALA A N 1
ATOM 636 C CA . ALA A 1 81 ? 2.279 0.785 14.201 1.00 96.50 81 ALA A CA 1
ATOM 637 C C . ALA A 1 81 ? 1.372 -0.457 14.206 1.00 96.50 81 ALA A C 1
ATOM 639 O O . ALA A 1 81 ? 0.754 -0.756 15.224 1.00 96.50 81 ALA A O 1
ATOM 640 N N . LEU A 1 82 ? 1.368 -1.227 13.116 1.00 95.88 82 LEU A N 1
ATOM 641 C CA . LEU A 1 82 ? 0.659 -2.506 13.019 1.00 95.88 82 LEU A CA 1
ATOM 642 C C . LEU A 1 82 ? 1.142 -3.513 14.073 1.00 95.88 82 LEU A C 1
ATOM 644 O O . LEU A 1 82 ? 0.332 -4.090 14.797 1.00 95.88 82 LEU A O 1
ATOM 648 N N . ALA A 1 83 ? 2.462 -3.655 14.232 1.00 96.00 83 ALA A N 1
ATOM 649 C CA . ALA A 1 83 ? 3.055 -4.544 15.229 1.00 96.00 83 ALA A CA 1
ATOM 650 C C . ALA A 1 83 ? 2.695 -4.142 16.670 1.00 96.00 83 ALA A C 1
ATOM 652 O O . ALA A 1 83 ? 2.402 -5.009 17.489 1.00 96.00 83 ALA A O 1
ATOM 653 N N . ALA A 1 84 ? 2.667 -2.840 16.978 1.00 96.50 84 ALA A N 1
ATOM 654 C CA . ALA A 1 84 ? 2.262 -2.339 18.294 1.00 96.50 84 ALA A CA 1
ATOM 655 C C . ALA A 1 84 ? 0.788 -2.635 18.616 1.00 96.50 84 ALA A C 1
ATOM 657 O O . ALA A 1 84 ? 0.438 -2.805 19.782 1.00 96.50 84 ALA A O 1
ATOM 658 N N . LEU A 1 85 ? -0.061 -2.713 17.589 1.00 95.06 85 LEU A N 1
ATOM 659 C CA . LEU A 1 85 ? -1.477 -3.060 17.709 1.00 95.06 85 LEU A CA 1
ATOM 660 C C . LEU A 1 85 ? -1.732 -4.575 17.642 1.00 95.06 85 LEU A C 1
ATOM 662 O O . LEU A 1 85 ? -2.860 -5.006 17.860 1.00 95.06 85 LEU A O 1
ATOM 666 N N . GLY A 1 86 ? -0.712 -5.386 17.336 1.00 95.69 86 GLY A N 1
ATOM 667 C CA . GLY A 1 86 ? -0.874 -6.821 17.097 1.00 95.69 86 GLY A CA 1
ATOM 668 C C . GLY A 1 86 ? -1.743 -7.136 15.875 1.00 95.69 86 GLY A C 1
ATOM 669 O O . GLY A 1 86 ? -2.365 -8.195 15.831 1.00 95.69 86 GLY A O 1
ATOM 670 N N . LEU A 1 87 ? -1.814 -6.216 14.906 1.00 93.88 87 LEU A N 1
ATOM 671 C CA . LEU A 1 87 ? -2.658 -6.338 13.720 1.00 93.88 87 LEU A CA 1
ATOM 672 C C . LEU A 1 87 ? -1.814 -6.608 12.466 1.00 93.88 87 LEU A C 1
ATOM 674 O O . LEU A 1 87 ? -0.770 -5.977 12.287 1.00 93.88 87 LEU A O 1
ATOM 678 N N . PRO A 1 88 ? -2.257 -7.504 11.572 1.00 93.00 88 PRO A N 1
ATOM 679 C CA . PRO A 1 88 ? -1.677 -7.652 10.243 1.00 93.00 88 PRO A CA 1
ATOM 680 C C . PRO A 1 88 ? -2.179 -6.534 9.300 1.00 93.00 88 PRO A C 1
ATOM 682 O O . PRO A 1 88 ? -3.210 -5.908 9.563 1.00 93.00 88 PRO A O 1
ATOM 685 N N . ILE A 1 89 ? -1.466 -6.257 8.197 1.00 91.44 89 ILE A N 1
ATOM 686 C CA . ILE A 1 89 ? -1.880 -5.213 7.231 1.00 91.44 89 ILE A CA 1
ATOM 687 C C . ILE A 1 89 ? -3.204 -5.580 6.548 1.00 91.44 89 ILE A C 1
ATOM 689 O O . ILE A 1 89 ? -4.014 -4.718 6.229 1.00 91.44 89 ILE A O 1
ATOM 693 N N . GLU A 1 90 ? -3.467 -6.869 6.401 1.00 89.69 90 GLU A N 1
ATOM 694 C CA . GLU A 1 90 ? -4.678 -7.462 5.854 1.00 89.69 90 GLU A CA 1
ATOM 695 C C . GLU A 1 90 ? -5.923 -6.988 6.611 1.00 89.69 90 GLU A C 1
ATOM 697 O O . GLU A 1 90 ? -6.935 -6.654 5.998 1.00 89.69 90 GLU A O 1
ATOM 702 N N . SER A 1 91 ? -5.840 -6.838 7.938 1.00 88.88 91 SER A N 1
ATOM 703 C CA . SER A 1 91 ? -6.958 -6.298 8.715 1.00 88.88 91 SER A CA 1
ATOM 704 C C . SER A 1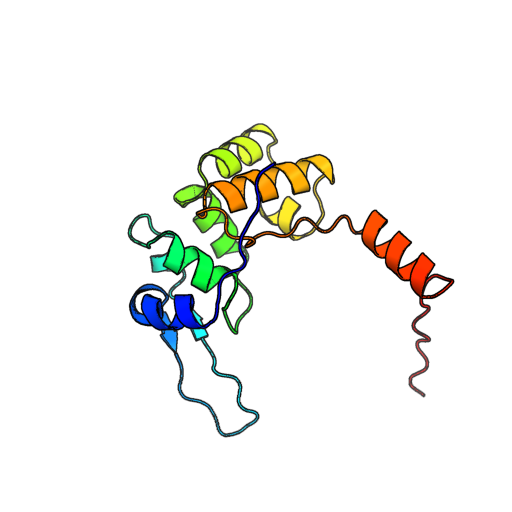 91 ? -7.303 -4.859 8.323 1.00 88.88 91 SER A C 1
ATOM 706 O O . SER A 1 91 ? -8.464 -4.466 8.404 1.00 88.88 91 SER A O 1
ATOM 708 N N . VAL A 1 92 ? -6.324 -4.078 7.863 1.00 88.06 92 VAL A N 1
ATOM 709 C CA . VAL A 1 92 ? -6.546 -2.730 7.324 1.00 88.06 92 VAL A CA 1
ATOM 710 C C . VAL A 1 92 ? -7.111 -2.800 5.905 1.00 88.06 92 VAL A C 1
ATOM 712 O O . VAL A 1 92 ? -8.094 -2.121 5.619 1.00 88.06 92 VAL A O 1
ATOM 715 N N . LEU A 1 93 ? -6.540 -3.646 5.041 1.00 84.12 93 LEU A N 1
ATOM 716 C CA . LEU A 1 93 ? -6.959 -3.798 3.639 1.00 84.12 93 LEU A CA 1
ATOM 717 C C . LEU A 1 93 ? -8.414 -4.262 3.500 1.00 84.12 93 LEU A C 1
ATOM 719 O O . LEU A 1 93 ? -9.124 -3.803 2.609 1.00 84.12 93 LEU A O 1
ATOM 723 N N . TYR A 1 94 ? -8.867 -5.141 4.394 1.00 81.75 94 TYR A N 1
ATOM 724 C CA . TYR A 1 94 ? -10.207 -5.731 4.345 1.00 81.75 94 TYR A CA 1
ATOM 725 C C . TYR A 1 94 ? -11.213 -5.066 5.291 1.00 81.75 94 TYR A C 1
ATOM 727 O O . TYR A 1 94 ? -12.294 -5.610 5.515 1.00 81.75 94 TYR A O 1
ATOM 735 N N . GLY A 1 95 ? -10.874 -3.908 5.868 1.00 77.75 95 GLY A N 1
ATOM 736 C CA . GLY A 1 95 ? -11.785 -3.158 6.740 1.00 77.75 95 GLY A CA 1
ATOM 737 C C . GLY A 1 95 ? -12.152 -3.886 8.039 1.00 77.75 95 GLY A C 1
ATOM 738 O O . GLY A 1 95 ? -13.230 -3.675 8.586 1.00 77.75 95 GLY A O 1
ATOM 739 N N . GLN A 1 96 ? -11.272 -4.760 8.532 1.00 84.75 96 GLN A N 1
ATOM 740 C CA . GLN A 1 96 ? -11.431 -5.477 9.804 1.00 84.75 96 GLN A CA 1
ATOM 741 C C . GLN A 1 96 ? -10.814 -4.714 10.989 1.00 84.75 96 GLN A C 1
ATOM 743 O O . GLN A 1 96 ? -10.954 -5.133 12.137 1.00 84.75 96 GLN A O 1
ATOM 748 N N . ALA A 1 97 ? -10.122 -3.605 10.720 1.00 86.38 97 ALA A N 1
ATOM 749 C CA . ALA A 1 97 ? -9.581 -2.693 11.717 1.00 86.38 97 ALA A CA 1
ATOM 750 C C . ALA A 1 97 ? -10.504 -1.470 11.925 1.00 86.38 97 ALA A C 1
ATOM 752 O O . ALA A 1 97 ? -11.214 -1.074 10.998 1.00 86.38 97 ALA A O 1
ATOM 753 N N . PRO A 1 98 ? -10.483 -0.835 13.115 1.00 86.75 98 PRO A N 1
ATOM 754 C CA . PRO A 1 98 ? -11.191 0.423 13.366 1.00 86.75 98 PRO A CA 1
ATOM 755 C C . PRO A 1 98 ? -10.838 1.523 12.350 1.00 86.75 98 PRO A C 1
ATOM 757 O O . PRO A 1 98 ? -9.698 1.606 11.893 1.00 86.75 98 PRO A O 1
ATOM 760 N N . ALA A 1 99 ? -11.796 2.389 12.005 1.00 82.06 99 ALA A N 1
ATOM 761 C CA . ALA A 1 99 ? -11.627 3.396 10.948 1.00 82.06 99 ALA A CA 1
ATOM 762 C C . ALA A 1 99 ? -10.467 4.379 11.207 1.00 82.06 99 ALA A C 1
ATOM 764 O O . ALA A 1 99 ? -9.753 4.762 10.282 1.00 82.06 99 ALA A O 1
ATOM 765 N N . ASP A 1 100 ? -10.233 4.747 12.466 1.00 85.38 100 ASP A N 1
ATOM 766 C CA . ASP A 1 100 ? -9.106 5.578 12.898 1.00 85.38 100 ASP A CA 1
ATOM 767 C C . ASP A 1 100 ? -7.756 4.864 12.720 1.00 85.38 100 ASP A C 1
ATOM 769 O O . ASP A 1 100 ? -6.776 5.480 12.285 1.00 85.38 100 ASP A O 1
ATOM 773 N N . VAL A 1 101 ? -7.714 3.553 12.976 1.00 89.19 101 VAL A N 1
ATOM 774 C CA . VAL A 1 101 ? -6.546 2.706 12.700 1.00 89.19 101 VAL A CA 1
ATOM 775 C C . VAL A 1 101 ? -6.303 2.629 11.196 1.00 89.19 101 VAL A C 1
ATOM 777 O O . VAL A 1 101 ? -5.183 2.881 10.755 1.00 89.19 101 VAL A O 1
ATOM 780 N N . VAL A 1 102 ? -7.339 2.361 10.396 1.00 88.38 102 VAL A N 1
ATOM 781 C CA . VAL A 1 102 ? -7.240 2.304 8.928 1.00 88.38 102 VAL A CA 1
ATOM 782 C C . VAL A 1 102 ? -6.711 3.627 8.368 1.00 88.38 102 VAL A C 1
ATOM 784 O O . VAL A 1 102 ? -5.744 3.626 7.606 1.00 88.38 102 VAL A O 1
ATOM 787 N N . ALA A 1 103 ? -7.271 4.763 8.796 1.00 85.88 103 ALA A N 1
ATOM 788 C CA . ALA A 1 103 ? -6.842 6.090 8.358 1.00 85.88 103 ALA A CA 1
ATOM 789 C C . ALA A 1 103 ? -5.388 6.396 8.753 1.00 85.88 103 ALA A C 1
ATOM 791 O O . ALA A 1 103 ? -4.618 6.941 7.955 1.00 85.88 103 ALA A O 1
ATOM 792 N N . THR A 1 104 ? -4.990 6.017 9.970 1.00 90.38 104 THR A N 1
ATOM 793 C CA . THR A 1 104 ? -3.621 6.207 10.461 1.00 90.38 104 THR A CA 1
ATOM 794 C C . THR A 1 104 ? -2.625 5.378 9.657 1.00 90.38 104 THR A C 1
ATOM 796 O O . THR A 1 104 ? -1.616 5.913 9.196 1.00 90.38 104 THR A O 1
ATOM 799 N N . ILE A 1 105 ? -2.907 4.089 9.447 1.00 93.50 105 ILE A N 1
ATOM 800 C CA . ILE A 1 105 ? -2.026 3.202 8.683 1.00 93.50 105 ILE A CA 1
ATOM 801 C C . ILE A 1 105 ? -1.940 3.650 7.222 1.00 93.50 105 ILE A C 1
ATOM 803 O O . ILE A 1 105 ? -0.831 3.775 6.711 1.00 93.50 105 ILE A O 1
ATOM 807 N N . ALA A 1 106 ? -3.060 3.995 6.581 1.00 90.38 106 ALA A N 1
ATOM 808 C CA . ALA A 1 106 ? -3.066 4.551 5.226 1.00 90.38 106 ALA A CA 1
ATOM 809 C C . ALA A 1 106 ? -2.228 5.829 5.113 1.00 90.38 106 ALA A C 1
ATOM 811 O O . ALA A 1 106 ? -1.428 5.971 4.190 1.00 90.38 106 ALA A O 1
ATOM 812 N N . THR A 1 107 ? -2.335 6.732 6.090 1.00 90.06 107 THR A N 1
ATOM 813 C CA . THR A 1 107 ? -1.526 7.957 6.126 1.00 90.06 107 THR A CA 1
ATOM 814 C C . THR A 1 107 ? -0.032 7.650 6.220 1.00 90.06 107 THR A C 1
ATOM 816 O O . THR A 1 107 ? 0.764 8.285 5.531 1.00 90.06 107 THR A O 1
ATOM 819 N N . LEU A 1 108 ? 0.361 6.691 7.065 1.00 93.62 108 LEU A N 1
ATOM 820 C CA . LEU A 1 108 ? 1.762 6.295 7.215 1.00 93.62 108 LEU A CA 1
ATOM 821 C C . LEU A 1 108 ? 2.297 5.638 5.941 1.00 93.62 108 LEU A C 1
ATOM 823 O O . LEU A 1 108 ? 3.330 6.072 5.444 1.00 93.62 108 LEU A O 1
ATOM 827 N N . VAL A 1 109 ? 1.566 4.666 5.388 1.00 93.69 109 VAL A N 1
ATOM 828 C CA . VAL A 1 109 ? 1.933 3.969 4.147 1.00 93.69 109 VAL A CA 1
ATOM 829 C C . VAL A 1 109 ? 2.119 4.966 3.006 1.00 93.69 109 VAL A C 1
ATOM 831 O O . VAL A 1 109 ? 3.176 4.989 2.385 1.00 93.69 109 VAL A O 1
ATOM 834 N N . ASN A 1 110 ? 1.145 5.850 2.775 1.00 91.50 110 ASN A N 1
ATOM 835 C CA . ASN A 1 110 ? 1.226 6.836 1.696 1.00 91.50 110 ASN A CA 1
ATOM 836 C C . ASN A 1 110 ? 2.373 7.830 1.916 1.00 91.50 110 ASN A C 1
ATOM 838 O O . ASN A 1 110 ? 3.054 8.196 0.967 1.00 91.50 110 ASN A O 1
ATOM 842 N N . ALA A 1 111 ? 2.631 8.257 3.157 1.00 90.25 111 ALA A N 1
ATOM 843 C CA . ALA A 1 111 ? 3.745 9.158 3.453 1.00 90.25 111 ALA A CA 1
ATOM 844 C C . ALA A 1 111 ? 5.120 8.502 3.239 1.00 90.25 111 ALA A C 1
ATOM 846 O O . ALA A 1 111 ? 6.043 9.171 2.780 1.00 90.25 111 ALA A O 1
ATOM 847 N N . GLU A 1 112 ? 5.267 7.222 3.581 1.00 93.31 112 GLU A N 1
ATOM 848 C CA . GLU A 1 112 ? 6.519 6.471 3.410 1.00 93.31 112 GLU A CA 1
ATOM 849 C C . GLU A 1 112 ? 6.750 6.079 1.949 1.00 93.31 112 GLU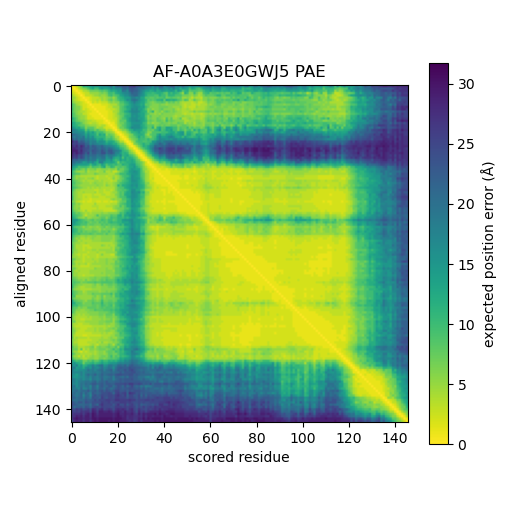 A C 1
ATOM 851 O O . GLU A 1 112 ? 7.880 6.115 1.467 1.00 93.31 112 GLU A O 1
ATOM 856 N N . LEU A 1 113 ? 5.672 5.839 1.205 1.00 90.94 113 LEU A N 1
ATOM 857 C CA . LEU A 1 113 ? 5.695 5.622 -0.235 1.00 90.94 113 LEU A CA 1
ATOM 858 C C . LEU A 1 113 ? 5.616 6.946 -1.001 1.00 90.94 113 LEU A C 1
ATOM 860 O O . LEU A 1 113 ? 4.792 7.117 -1.890 1.00 90.94 113 LEU A O 1
ATOM 864 N N . GLY A 1 114 ? 6.459 7.912 -0.633 1.00 86.12 114 GLY A N 1
ATOM 865 C CA . GLY A 1 114 ? 6.684 9.140 -1.407 1.00 86.12 114 GLY A CA 1
ATOM 866 C C . GLY A 1 114 ? 5.517 10.133 -1.453 1.00 86.12 114 GLY A C 1
ATOM 867 O O . GLY A 1 114 ? 5.553 11.083 -2.232 1.00 86.12 114 GLY A O 1
ATOM 868 N N . GLY A 1 115 ? 4.485 9.949 -0.633 1.00 83.75 115 GLY A N 1
ATOM 869 C CA . GLY A 1 115 ? 3.270 10.752 -0.689 1.00 83.75 115 GLY A CA 1
ATOM 870 C C . GLY A 1 115 ? 2.307 10.329 -1.804 1.00 83.75 115 GLY A C 1
ATOM 871 O O . GLY A 1 115 ? 1.444 11.121 -2.193 1.00 83.75 115 GLY A O 1
ATOM 872 N N . PHE A 1 116 ? 2.442 9.112 -2.332 1.00 83.31 116 PHE A N 1
ATOM 873 C CA . PHE A 1 116 ? 1.498 8.584 -3.308 1.00 83.31 116 PHE A CA 1
ATOM 874 C C . PHE A 1 116 ? 0.251 8.022 -2.620 1.00 83.31 116 PHE A C 1
ATOM 876 O O . PHE A 1 116 ? 0.340 7.379 -1.579 1.00 83.31 116 PHE A O 1
ATOM 883 N N . GLU A 1 117 ? -0.927 8.258 -3.200 1.00 83.25 117 GLU A N 1
ATOM 884 C CA . GLU A 1 117 ? -2.199 7.707 -2.707 1.00 83.25 117 GLU A CA 1
ATOM 885 C C . GLU A 1 117 ? -2.334 6.231 -3.131 1.00 83.25 117 GLU A C 1
ATOM 887 O O . GLU A 1 117 ? -3.076 5.909 -4.057 1.00 83.25 117 GLU A O 1
ATOM 892 N N . VAL A 1 118 ? -1.562 5.339 -2.498 1.00 84.56 118 VAL A N 1
ATOM 893 C CA . VAL A 1 118 ? -1.555 3.896 -2.814 1.00 84.56 118 VAL A CA 1
ATOM 894 C C . VAL A 1 118 ? -2.500 3.080 -1.943 1.00 84.56 118 VAL A C 1
ATOM 896 O O . VAL A 1 118 ? -2.999 2.045 -2.374 1.00 84.56 118 VAL A O 1
ATOM 899 N N . LEU A 1 119 ? -2.749 3.540 -0.717 1.00 83.12 119 LEU A N 1
ATOM 900 C CA . LEU A 1 119 ? -3.706 2.938 0.197 1.00 83.12 119 LEU A CA 1
ATOM 901 C C . LEU A 1 119 ? -4.772 3.975 0.540 1.0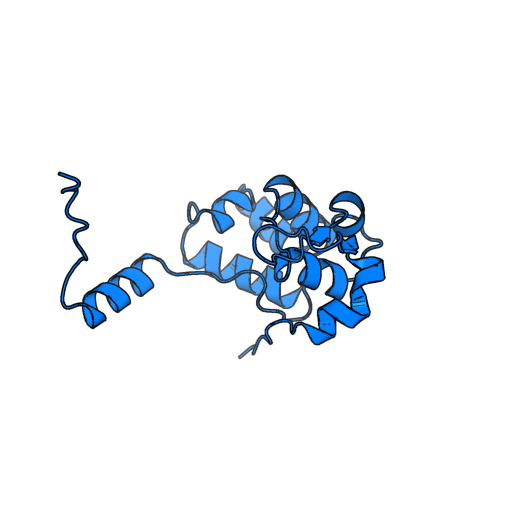0 83.12 119 LEU A C 1
ATOM 903 O O . LEU A 1 119 ? -4.505 4.944 1.256 1.00 83.12 119 LEU A O 1
ATOM 907 N N . THR A 1 120 ? -5.985 3.778 0.029 1.00 72.69 120 THR A N 1
ATOM 908 C CA . THR A 1 120 ? -7.128 4.641 0.337 1.00 72.69 120 THR A CA 1
ATOM 909 C C . THR A 1 120 ? -7.919 4.036 1.492 1.00 72.69 120 THR A C 1
ATOM 911 O O . THR A 1 120 ? -8.475 2.945 1.379 1.00 72.69 120 THR A O 1
ATOM 914 N N . ALA A 1 121 ? -7.994 4.759 2.609 1.00 64.06 121 ALA A N 1
ATOM 915 C CA . ALA A 1 121 ? -8.908 4.437 3.696 1.00 64.06 121 ALA A CA 1
ATOM 916 C C . ALA A 1 121 ? -10.327 4.855 3.287 1.00 64.06 121 ALA A C 1
ATOM 918 O O . ALA A 1 121 ? -10.662 6.038 3.327 1.00 64.06 121 ALA A O 1
ATOM 919 N N 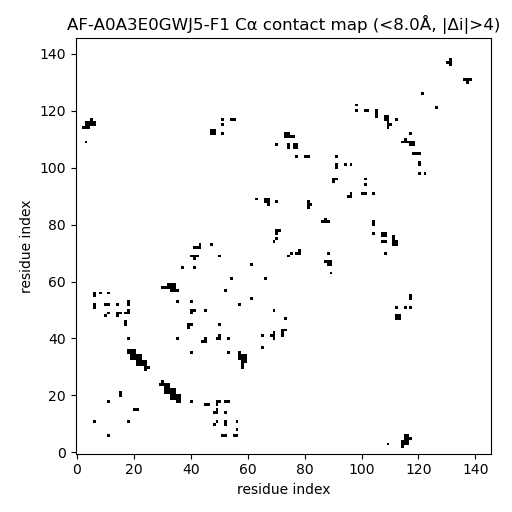. LEU A 1 122 ? -11.153 3.899 2.864 1.00 57.50 122 LEU A N 1
ATOM 920 C CA . LEU A 1 122 ? -12.579 4.144 2.674 1.00 57.50 122 LEU A CA 1
ATOM 921 C C . LEU A 1 122 ? -13.286 3.942 4.013 1.00 57.50 122 LEU A C 1
ATOM 923 O O . LEU A 1 122 ? -13.365 2.826 4.524 1.00 57.50 122 LEU A O 1
ATOM 927 N N . ASP A 1 123 ? -13.818 5.023 4.578 1.00 61.59 123 ASP A N 1
ATOM 928 C CA . ASP A 1 123 ? -14.803 4.932 5.652 1.00 61.59 123 ASP A CA 1
ATOM 929 C C . ASP A 1 123 ? -16.102 4.395 5.034 1.00 61.59 123 ASP A C 1
ATOM 931 O O . ASP A 1 123 ? -16.926 5.142 4.508 1.00 61.59 123 ASP A O 1
ATOM 935 N N . VAL A 1 124 ? -16.234 3.066 5.001 1.00 60.00 124 VAL A N 1
ATOM 936 C CA . VAL A 1 124 ? -17.379 2.375 4.397 1.00 60.00 124 VAL A CA 1
ATOM 937 C C . VAL A 1 124 ? -18.708 2.862 4.990 1.00 60.00 124 VAL A C 1
ATOM 939 O O . VAL A 1 124 ? -19.625 3.085 4.201 1.00 60.00 124 VAL A O 1
ATOM 942 N N . PRO A 1 125 ? -18.857 3.094 6.310 1.00 60.09 125 PRO A N 1
ATOM 943 C CA . PRO A 1 125 ? -20.022 3.782 6.866 1.00 60.09 125 PRO A CA 1
ATOM 944 C C . PRO A 1 125 ? -20.289 5.168 6.264 1.00 60.09 125 PRO A C 1
ATOM 946 O O . PRO A 1 125 ? -21.425 5.432 5.869 1.00 60.09 125 PRO A O 1
ATOM 949 N N . ALA A 1 126 ? -19.279 6.034 6.148 1.00 58.81 126 ALA A N 1
ATOM 950 C CA . ALA A 1 126 ? -19.448 7.362 5.550 1.00 58.81 126 ALA A CA 1
ATOM 951 C C . ALA A 1 126 ? -19.789 7.285 4.054 1.00 58.81 126 ALA A C 1
ATOM 953 O O . ALA A 1 126 ? -20.709 7.959 3.599 1.00 58.81 126 ALA A O 1
ATOM 954 N N . MET A 1 127 ? -19.129 6.400 3.307 1.00 61.38 127 MET A N 1
ATOM 955 C CA . MET A 1 127 ? -19.410 6.149 1.893 1.00 61.38 127 MET A CA 1
ATOM 956 C C . MET A 1 127 ? -20.806 5.545 1.700 1.00 61.38 127 MET A C 1
ATOM 958 O O . MET A 1 127 ? -21.523 5.913 0.779 1.00 61.38 127 MET A O 1
ATOM 962 N N . THR A 1 128 ? -21.233 4.649 2.589 1.00 64.38 128 THR A N 1
ATOM 963 C CA . THR A 1 128 ? -22.588 4.083 2.582 1.00 64.38 128 THR A CA 1
ATOM 964 C C . THR A 1 128 ? -23.615 5.168 2.883 1.00 64.38 128 THR A C 1
ATOM 966 O O . THR A 1 128 ? -24.630 5.236 2.200 1.00 64.38 128 THR A O 1
ATOM 969 N N . ALA A 1 129 ? -23.353 6.050 3.852 1.00 63.66 129 ALA A N 1
ATOM 970 C CA . ALA A 1 129 ? -24.212 7.193 4.143 1.00 63.66 129 ALA A CA 1
ATOM 971 C C . ALA A 1 129 ? -24.290 8.169 2.958 1.00 63.66 129 ALA A C 1
ATOM 973 O O . ALA A 1 129 ? -25.378 8.634 2.632 1.00 63.66 129 ALA A O 1
ATOM 974 N N . GLU A 1 130 ? -23.173 8.430 2.278 1.00 65.50 130 GLU A N 1
ATOM 975 C CA . GLU A 1 130 ? -23.108 9.264 1.076 1.00 65.50 130 GLU A CA 1
ATOM 976 C C . GLU A 1 130 ? -23.870 8.630 -0.096 1.00 65.50 130 GLU A C 1
ATOM 978 O O . GLU A 1 130 ? -24.707 9.280 -0.717 1.00 65.50 130 GLU A O 1
ATOM 983 N N . VAL A 1 131 ? -23.677 7.334 -0.345 1.00 66.75 131 VAL A N 1
ATOM 984 C CA . VAL A 1 131 ? -24.421 6.572 -1.358 1.00 66.75 131 VAL A CA 1
ATOM 985 C C . VAL A 1 131 ? -25.917 6.551 -1.037 1.00 66.75 131 VAL A C 1
ATOM 987 O O . VAL A 1 131 ? -26.727 6.776 -1.930 1.00 66.75 131 VAL A O 1
ATOM 990 N N . ILE A 1 132 ? -26.309 6.348 0.224 1.00 73.12 132 ILE A N 1
ATOM 991 C CA . ILE A 1 132 ? -27.712 6.421 0.659 1.00 73.12 132 ILE A CA 1
ATOM 992 C C . ILE A 1 132 ? -28.270 7.833 0.464 1.00 73.12 132 ILE A C 1
ATOM 994 O O . ILE A 1 132 ? -29.402 7.971 0.008 1.00 73.12 132 ILE A O 1
ATOM 998 N N . ALA A 1 133 ? -27.501 8.876 0.787 1.00 70.62 133 ALA A N 1
ATOM 999 C CA . ALA A 1 133 ? -27.915 10.264 0.605 1.00 70.62 133 ALA A CA 1
ATOM 1000 C C . ALA A 1 133 ? -28.112 10.609 -0.880 1.00 70.62 133 ALA A C 1
ATOM 1002 O O . ALA A 1 133 ? -29.093 11.263 -1.227 1.00 70.62 133 ALA A O 1
ATOM 1003 N N . ILE A 1 134 ? -27.227 10.127 -1.758 1.00 75.75 134 ILE A N 1
ATOM 1004 C CA . ILE A 1 134 ? -27.318 10.305 -3.214 1.00 75.75 134 ILE A CA 1
ATOM 1005 C C . ILE A 1 134 ? -28.494 9.511 -3.797 1.00 75.75 134 ILE A C 1
ATOM 1007 O O . ILE A 1 134 ? -29.230 10.021 -4.639 1.00 75.75 134 ILE A O 1
ATOM 1011 N N . LEU A 1 135 ? -28.682 8.263 -3.363 1.00 74.50 135 LEU A N 1
ATOM 1012 C CA . LEU A 1 135 ? -29.698 7.355 -3.904 1.00 74.50 135 LEU A CA 1
ATOM 1013 C C . LEU A 1 135 ? -31.071 7.493 -3.223 1.00 74.50 135 LEU A C 1
ATOM 1015 O O . LEU A 1 135 ? -32.031 6.852 -3.646 1.00 74.50 135 LEU A O 1
ATOM 1019 N N . GLY A 1 136 ? -31.180 8.307 -2.170 1.00 78.00 136 GLY A N 1
ATOM 1020 C CA . GLY A 1 136 ? -32.401 8.484 -1.376 1.00 78.00 136 GLY A CA 1
ATOM 1021 C C . GLY A 1 136 ? -32.797 7.262 -0.534 1.00 78.00 136 GLY A C 1
ATOM 1022 O O . GLY A 1 136 ? -33.904 7.215 0.001 1.00 78.00 136 GLY A O 1
ATOM 1023 N N . GLY A 1 137 ? -31.924 6.260 -0.419 1.00 73.75 137 GLY A N 1
ATOM 1024 C CA . GLY A 1 137 ? -32.186 5.009 0.286 1.00 73.75 137 GLY A CA 1
ATOM 1025 C C . GLY A 1 137 ? -31.083 3.971 0.084 1.00 73.75 137 GLY A C 1
ATOM 1026 O O . GLY A 1 137 ? -30.218 4.121 -0.775 1.00 73.75 137 GLY A O 1
ATOM 1027 N N . VAL A 1 138 ? -31.111 2.899 0.883 1.00 68.88 138 VAL A N 1
ATOM 1028 C CA . VAL A 1 138 ? -30.192 1.762 0.713 1.00 68.88 138 VAL A CA 1
ATOM 1029 C C . VAL A 1 138 ? -30.550 1.042 -0.592 1.00 68.88 138 VAL A C 1
ATOM 1031 O O . VAL A 1 138 ? -31.682 0.554 -0.695 1.00 68.88 138 VAL A O 1
ATOM 1034 N N . PRO A 1 139 ? -29.639 0.948 -1.580 1.00 59.53 139 PRO A N 1
ATOM 1035 C CA . PRO A 1 139 ? -29.915 0.219 -2.808 1.00 59.53 139 PRO A CA 1
ATOM 1036 C C . PRO A 1 139 ? -30.216 -1.244 -2.475 1.00 59.53 139 PRO A C 1
ATOM 1038 O O . PRO A 1 139 ? -29.392 -1.963 -1.911 1.00 59.53 139 PRO A O 1
ATOM 1041 N N . ARG A 1 140 ? -31.433 -1.678 -2.804 1.00 65.56 140 ARG A N 1
ATOM 1042 C CA . ARG A 1 140 ? -31.825 -3.085 -2.753 1.00 65.56 140 ARG A CA 1
ATOM 1043 C C . ARG A 1 140 ? -31.523 -3.689 -4.112 1.00 65.56 140 ARG A C 1
ATOM 1045 O O . ARG A 1 140 ? -32.155 -3.323 -5.099 1.00 65.56 140 ARG A O 1
ATOM 1052 N N . PHE A 1 141 ? -30.559 -4.596 -4.162 1.00 60.03 141 PHE A N 1
ATOM 1053 C CA . PHE A 1 141 ? -30.399 -5.460 -5.320 1.00 60.03 141 PHE A CA 1
ATOM 1054 C C . PHE A 1 141 ? -31.522 -6.496 -5.256 1.00 60.03 141 PHE A C 1
ATOM 1056 O O . PHE A 1 141 ? -31.542 -7.347 -4.371 1.00 60.03 141 PHE A O 1
ATOM 1063 N N . ASP A 1 142 ? -32.521 -6.344 -6.122 1.00 56.84 142 ASP A N 1
ATOM 1064 C CA . ASP A 1 142 ? -33.594 -7.324 -6.270 1.00 56.84 142 ASP A CA 1
ATOM 1065 C C . ASP A 1 142 ? -32.976 -8.586 -6.897 1.00 56.84 142 ASP A C 1
ATOM 1067 O O . ASP A 1 142 ? -32.529 -8.553 -8.044 1.00 56.84 142 ASP A O 1
ATOM 1071 N N . ASP A 1 143 ? -32.961 -9.706 -6.170 1.00 52.56 143 ASP A N 1
ATOM 1072 C CA . ASP A 1 143 ? -32.452 -11.017 -6.624 1.00 52.56 143 ASP A CA 1
ATOM 1073 C C . ASP A 1 143 ? -33.308 -11.660 -7.740 1.00 52.56 143 ASP A C 1
ATOM 1075 O O . ASP A 1 143 ? -33.304 -12.873 -7.960 1.00 52.56 143 ASP A O 1
ATOM 1079 N N . ARG A 1 144 ? -34.067 -10.867 -8.500 1.00 48.84 144 ARG A N 1
ATOM 1080 C CA . ARG A 1 144 ? -34.914 -11.362 -9.586 1.00 48.84 144 ARG A CA 1
ATOM 1081 C C . ARG A 1 144 ? -34.102 -11.526 -10.864 1.00 48.84 144 ARG A C 1
ATOM 1083 O O . ARG A 1 144 ? -34.253 -10.776 -11.823 1.00 48.84 144 ARG A O 1
ATOM 1090 N N . ARG A 1 145 ? -33.269 -12.566 -10.888 1.00 50.03 145 ARG A N 1
ATOM 1091 C CA . ARG A 1 145 ? -33.036 -13.315 -12.126 1.00 50.03 145 ARG A CA 1
ATOM 1092 C C . ARG A 1 145 ? -34.140 -14.362 -12.248 1.00 50.03 145 ARG A C 1
ATOM 1094 O O . ARG A 1 145 ? -34.051 -15.432 -11.654 1.00 50.03 145 ARG A O 1
ATOM 1101 N N . SER A 1 146 ? -35.174 -14.010 -13.001 1.00 49.53 146 SER A N 1
ATOM 1102 C CA . SER A 1 146 ? -36.100 -14.942 -13.647 1.00 49.53 146 SER A CA 1
ATOM 1103 C C . SER A 1 146 ? -35.935 -14.803 -15.149 1.00 49.53 146 SER A C 1
ATOM 1105 O O . SER A 1 146 ? -36.058 -13.640 -15.600 1.00 49.53 146 SER A O 1
#

Solvent-accessible surface area (backbone atoms only — not comparable to full-atom values): 8530 Å² total; per-residue (Å²): 138,87,82,63,48,72,86,52,74,67,61,35,67,75,33,33,87,75,28,38,54,74,48,80,67,53,97,73,70,89,52,66,47,39,53,56,46,58,72,55,45,34,34,88,83,41,52,64,66,26,38,51,35,44,70,65,69,40,65,47,83,76,53,72,72,48,53,55,37,31,34,56,60,61,14,58,66,32,37,51,52,30,59,77,68,74,45,62,65,62,36,46,78,69,66,72,42,58,67,69,57,27,43,50,41,24,52,38,39,16,54,53,45,80,28,27,65,71,50,81,63,73,56,59,68,60,52,47,51,49,49,22,65,74,65,76,40,81,85,75,82,74,85,76,85,123